Protein AF-A0A946SYR6-F1 (afdb_monomer)

Secondary structure (DSSP, 8-state):
-------GGGG------------SS-HHHHHHHHHHHHT---EE-SS-EE-TT-S-EE-EEEEEETTTTEEEEEE-----

Sequence (80 aa):
MAISKLNLEDFCNDIFSLFAIHTDLDDYRLAYFLNKCLGINLCRKEFDLDFINSKGSFSVFEYIDQSNFLKWSLISNIYN

Foldseek 3Di:
DDDPDPPCVVVPPPDDDDDDDDDPDDQVVVQVVCCVVVVFHWDWDPAFDDDPPDPDGKTWTWTQDPPVRDIDIDIDDDDD

Mean predicted aligned error: 9.47 Å

Radius of gyration: 17.37 Å; Cα contacts (8 Å, |Δi|>4): 83; chains: 1; bounding box: 31×26×58 Å

Structure (mmCIF, N/CA/C/O backbone):
data_AF-A0A946SYR6-F1
#
_entry.id   AF-A0A946SYR6-F1
#
loop_
_atom_site.group_PDB
_atom_site.id
_atom_site.type_symbol
_atom_site.label_atom_id
_atom_site.label_alt_id
_atom_site.label_comp_id
_atom_site.label_asym_id
_atom_site.label_entity_id
_atom_site.label_seq_id
_atom_site.pdbx_PDB_ins_code
_atom_site.Cartn_x
_atom_site.Cartn_y
_atom_site.Cartn_z
_atom_site.occupancy
_atom_site.B_iso_or_equiv
_atom_site.auth_seq_id
_atom_site.auth_comp_id
_atom_site.auth_asym_id
_atom_site.auth_atom_id
_atom_site.pdbx_PDB_model_num
ATOM 1 N N . MET A 1 1 ? 12.335 12.596 45.425 1.00 43.06 1 MET A N 1
ATOM 2 C CA . MET A 1 1 ? 11.390 12.200 44.360 1.00 43.06 1 MET A CA 1
ATOM 3 C C . MET A 1 1 ? 12.135 12.281 43.045 1.00 43.06 1 MET A C 1
ATOM 5 O O . MET A 1 1 ? 12.530 13.374 42.663 1.00 43.06 1 MET A O 1
ATOM 9 N N . ALA A 1 2 ? 12.433 11.140 42.428 1.00 45.91 2 ALA A N 1
ATOM 10 C CA . ALA A 1 2 ? 13.086 11.119 41.126 1.00 45.91 2 ALA A CA 1
ATOM 11 C C . ALA A 1 2 ? 12.048 11.498 40.064 1.00 45.91 2 ALA A C 1
ATOM 13 O O . ALA A 1 2 ? 11.023 10.832 39.934 1.00 45.91 2 ALA A O 1
ATOM 14 N N . ILE A 1 3 ? 12.288 12.599 39.356 1.00 61.34 3 ILE A N 1
ATOM 15 C CA . ILE A 1 3 ? 11.506 12.976 38.181 1.00 61.34 3 ILE A CA 1
ATOM 16 C C . ILE A 1 3 ? 12.091 12.173 37.023 1.00 61.34 3 ILE A C 1
ATOM 18 O O . ILE A 1 3 ? 13.131 12.532 36.473 1.00 61.34 3 ILE A O 1
ATOM 22 N N . SER A 1 4 ? 11.455 11.056 36.686 1.00 62.94 4 SER A N 1
ATOM 23 C CA . SER A 1 4 ? 11.772 10.316 35.468 1.00 62.94 4 SER A CA 1
ATOM 24 C C . SER A 1 4 ? 11.279 11.139 34.281 1.00 62.94 4 SER A C 1
ATOM 26 O O . SER A 1 4 ? 10.082 11.194 34.005 1.00 62.94 4 SER A O 1
ATOM 28 N N . LYS A 1 5 ? 12.192 11.841 33.607 1.00 65.75 5 LYS A N 1
ATOM 29 C CA . LYS A 1 5 ? 11.896 12.520 32.344 1.00 65.75 5 LYS A CA 1
ATOM 30 C C . LYS A 1 5 ? 11.620 11.430 31.305 1.00 65.75 5 LYS A C 1
ATOM 32 O O . LYS A 1 5 ? 12.529 10.682 30.958 1.00 65.75 5 LYS A O 1
ATOM 37 N N . LEU A 1 6 ? 10.367 11.302 30.868 1.00 60.78 6 LEU A N 1
ATOM 38 C CA . LEU A 1 6 ? 9.988 10.425 29.758 1.00 60.78 6 LEU A CA 1
ATOM 39 C C . LEU A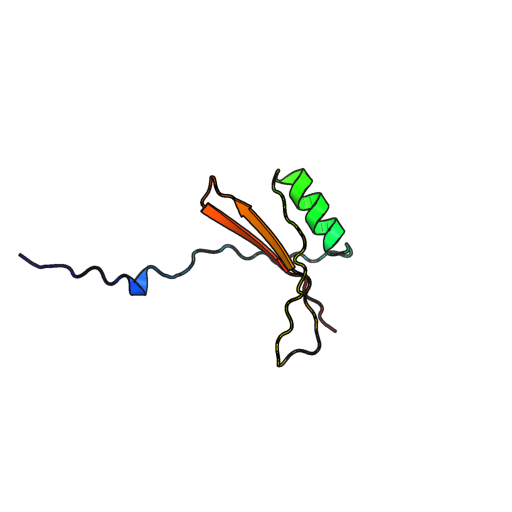 1 6 ? 10.744 10.895 28.512 1.00 60.78 6 LEU A C 1
ATOM 41 O O . LEU A 1 6 ? 10.452 11.967 27.982 1.00 60.78 6 LEU A O 1
ATOM 45 N N . ASN A 1 7 ? 11.753 10.131 28.092 1.00 60.94 7 ASN A N 1
ATOM 46 C CA . ASN A 1 7 ? 12.430 10.370 26.829 1.00 60.94 7 ASN A CA 1
ATOM 47 C C . ASN A 1 7 ? 11.586 9.731 25.720 1.00 60.94 7 ASN A C 1
ATOM 49 O O . ASN A 1 7 ? 11.618 8.518 25.535 1.00 60.94 7 ASN A O 1
ATOM 53 N N . LEU A 1 8 ? 10.758 10.538 25.050 1.00 59.59 8 LEU A N 1
ATOM 54 C CA . LEU A 1 8 ? 9.882 10.068 23.970 1.00 59.59 8 LEU A CA 1
ATOM 55 C C . LEU A 1 8 ? 10.659 9.602 22.728 1.00 59.59 8 LEU A C 1
ATOM 57 O O . LEU A 1 8 ? 10.083 8.920 21.888 1.00 59.59 8 LEU A O 1
ATOM 61 N N . GLU A 1 9 ? 11.946 9.937 22.619 1.00 58.16 9 GLU A N 1
ATOM 62 C CA . GLU A 1 9 ? 12.777 9.596 21.459 1.00 58.16 9 GLU A CA 1
ATOM 63 C C . GLU A 1 9 ? 12.987 8.077 21.307 1.00 58.16 9 GLU A C 1
ATOM 65 O O . GLU A 1 9 ? 13.034 7.589 20.183 1.00 58.16 9 GLU A O 1
ATOM 70 N N . ASP A 1 10 ? 13.002 7.310 22.407 1.00 55.34 10 ASP A N 1
ATOM 71 C CA . ASP A 1 10 ? 13.156 5.841 22.379 1.00 55.34 10 ASP A CA 1
ATOM 72 C C . ASP A 1 10 ? 11.865 5.079 22.008 1.00 55.34 10 ASP A C 1
ATOM 74 O O . ASP A 1 10 ? 11.910 3.883 21.713 1.00 55.34 10 ASP A O 1
ATOM 78 N N . PHE A 1 11 ? 10.701 5.741 22.016 1.00 55.03 11 PHE A N 1
ATOM 79 C CA . PHE A 1 11 ? 9.409 5.103 21.715 1.00 55.03 11 PHE A CA 1
ATOM 80 C C . PHE A 1 11 ? 8.992 5.218 20.245 1.00 55.03 11 PHE A C 1
ATOM 82 O O . PHE A 1 11 ? 8.080 4.513 19.820 1.00 55.03 11 PHE A O 1
ATOM 89 N N . CYS A 1 12 ? 9.663 6.055 19.453 1.00 52.88 12 CYS A N 1
ATOM 90 C CA . CYS A 1 12 ? 9.382 6.237 18.026 1.00 52.88 12 CYS A CA 1
ATOM 91 C C . CYS A 1 12 ? 10.041 5.165 17.138 1.00 52.88 12 CYS A C 1
ATOM 93 O O . CYS A 1 12 ? 10.416 5.442 16.001 1.00 52.88 12 CYS A O 1
ATOM 95 N N . ASN A 1 13 ? 10.193 3.935 17.633 1.00 57.62 13 ASN A N 1
ATOM 96 C CA . ASN A 1 13 ? 10.362 2.800 16.735 1.00 57.62 13 ASN A CA 1
ATOM 97 C C . ASN A 1 13 ? 8.974 2.488 16.187 1.00 57.62 13 ASN A C 1
ATOM 99 O O . ASN A 1 13 ? 8.192 1.826 16.867 1.00 57.62 13 ASN A O 1
ATOM 103 N N . ASP A 1 14 ? 8.648 3.002 14.999 1.00 63.66 14 ASP A N 1
ATOM 104 C CA . ASP A 1 14 ? 7.431 2.612 14.287 1.00 63.66 14 ASP A CA 1
ATOM 105 C C . ASP A 1 14 ? 7.389 1.079 14.225 1.00 63.66 14 ASP A C 1
ATOM 107 O O . ASP A 1 14 ? 8.188 0.439 13.539 1.00 63.66 14 ASP A O 1
ATOM 111 N N . ILE A 1 15 ? 6.499 0.466 15.009 1.00 78.56 15 ILE A N 1
ATOM 112 C CA . ILE A 1 15 ? 6.335 -0.986 15.026 1.00 78.56 15 ILE A CA 1
ATOM 113 C C . ILE A 1 15 ? 5.549 -1.334 13.766 1.00 78.56 15 ILE A C 1
ATOM 115 O O . ILE A 1 15 ? 4.321 -1.268 13.748 1.00 78.56 15 ILE A O 1
ATOM 119 N N . PHE A 1 16 ? 6.257 -1.690 12.698 1.00 83.50 16 PHE A N 1
ATOM 120 C CA . PHE A 1 16 ? 5.648 -2.174 11.465 1.00 83.50 16 PHE A CA 1
ATOM 121 C C . PHE A 1 16 ? 5.974 -3.647 11.236 1.00 83.50 16 PHE A C 1
ATOM 123 O O . PHE A 1 16 ? 7.024 -4.159 11.618 1.00 83.50 16 PHE A O 1
ATOM 130 N N . SER A 1 17 ? 5.046 -4.339 10.582 1.00 88.38 17 SER A N 1
ATOM 131 C CA . SER A 1 17 ? 5.289 -5.668 10.027 1.00 88.38 17 SER A CA 1
ATOM 132 C C . SER A 1 17 ? 5.558 -5.523 8.536 1.00 88.38 17 SER A C 1
ATOM 134 O O . SER A 1 17 ? 4.788 -4.869 7.834 1.00 88.38 17 SER A O 1
ATOM 136 N N . LEU A 1 18 ? 6.646 -6.124 8.055 1.00 90.31 18 LEU A N 1
ATOM 137 C CA . LEU A 1 18 ? 7.016 -6.119 6.643 1.00 90.31 18 LEU A CA 1
ATOM 138 C C . LEU A 1 18 ? 6.895 -7.530 6.074 1.00 90.31 18 LEU A C 1
ATOM 140 O O . LEU A 1 18 ? 7.450 -8.479 6.625 1.00 90.31 18 LEU A O 1
ATOM 144 N N . PHE A 1 19 ? 6.207 -7.648 4.943 1.00 90.38 19 PHE A N 1
ATOM 145 C CA . PHE A 1 19 ? 6.018 -8.909 4.238 1.00 90.38 19 PHE A CA 1
ATOM 146 C C . PHE A 1 19 ? 6.521 -8.773 2.805 1.00 90.38 19 PHE A C 1
ATOM 148 O O . PHE A 1 19 ? 6.169 -7.824 2.108 1.00 90.38 19 PHE A O 1
ATOM 155 N N . ALA A 1 20 ? 7.320 -9.740 2.358 1.00 91.81 20 ALA A N 1
ATOM 156 C CA . ALA A 1 20 ? 7.695 -9.873 0.958 1.00 91.81 20 ALA A CA 1
ATOM 157 C C . ALA A 1 20 ? 6.760 -10.884 0.287 1.00 91.81 20 ALA A C 1
ATOM 159 O O . ALA A 1 20 ? 6.623 -12.013 0.757 1.00 91.81 20 ALA A O 1
ATOM 160 N N . ILE A 1 21 ? 6.122 -10.479 -0.810 1.00 90.75 21 ILE A N 1
ATOM 161 C CA . ILE A 1 21 ? 5.235 -11.334 -1.601 1.00 90.75 21 ILE A CA 1
ATOM 162 C C . ILE A 1 21 ? 5.848 -11.467 -2.990 1.00 90.75 21 ILE A C 1
ATOM 164 O O . ILE A 1 21 ? 6.049 -10.470 -3.678 1.00 90.75 21 ILE A O 1
ATOM 168 N N . HIS A 1 22 ? 6.138 -12.700 -3.396 1.00 91.69 22 HIS A N 1
ATOM 169 C CA . HIS A 1 22 ? 6.559 -13.018 -4.756 1.00 91.69 22 HIS A CA 1
ATOM 170 C C . HIS A 1 22 ? 5.380 -13.630 -5.514 1.00 91.69 22 HIS A C 1
ATOM 172 O O . HIS A 1 22 ? 4.777 -14.598 -5.048 1.00 91.69 22 HIS A O 1
ATOM 178 N N . THR A 1 23 ? 5.015 -13.039 -6.648 1.00 90.38 23 THR A N 1
ATOM 179 C CA . THR A 1 23 ? 3.871 -13.459 -7.462 1.00 90.38 23 THR A CA 1
ATOM 180 C C . THR A 1 23 ? 4.030 -12.965 -8.898 1.00 90.38 23 THR A C 1
ATOM 182 O O . THR A 1 23 ? 4.652 -11.931 -9.120 1.00 90.38 23 THR A O 1
ATOM 185 N N . ASP A 1 24 ? 3.422 -13.677 -9.848 1.00 90.88 24 ASP A N 1
ATOM 186 C CA . ASP A 1 24 ? 3.315 -13.264 -11.256 1.00 90.88 24 ASP A CA 1
ATOM 187 C C . ASP A 1 24 ? 2.127 -12.315 -11.510 1.00 90.88 24 ASP A C 1
ATOM 189 O O . ASP A 1 24 ? 1.838 -11.948 -12.649 1.00 90.88 24 ASP A O 1
ATOM 193 N N . LEU A 1 25 ? 1.367 -11.965 -10.466 1.00 92.25 25 LEU A N 1
ATOM 194 C CA . LEU A 1 25 ? 0.246 -11.038 -10.575 1.00 92.25 25 LEU A CA 1
ATOM 195 C C . LEU A 1 25 ? 0.731 -9.594 -10.708 1.00 92.25 25 LEU A C 1
ATOM 197 O O . LEU A 1 25 ? 1.610 -9.158 -9.967 1.00 92.25 25 LEU A O 1
ATOM 201 N N . ASP A 1 26 ? 0.050 -8.831 -11.564 1.00 90.88 26 ASP A N 1
ATOM 202 C CA . ASP A 1 26 ? 0.172 -7.376 -11.575 1.00 90.88 26 ASP A CA 1
ATOM 203 C C . ASP A 1 26 ? -0.164 -6.788 -10.188 1.00 90.88 26 ASP A C 1
ATOM 205 O O . ASP A 1 26 ? -1.055 -7.268 -9.473 1.00 90.88 26 ASP A O 1
ATOM 209 N N . ASP A 1 27 ? 0.497 -5.689 -9.846 1.00 90.81 27 ASP A N 1
ATOM 210 C CA . ASP A 1 27 ? 0.342 -4.918 -8.609 1.00 90.81 27 ASP A CA 1
ATOM 211 C C . ASP A 1 27 ? -1.129 -4.598 -8.256 1.00 90.81 27 ASP A C 1
ATOM 213 O O . ASP A 1 27 ? -1.582 -4.868 -7.138 1.00 90.81 27 ASP A O 1
ATOM 217 N N . TYR A 1 28 ? -1.918 -4.110 -9.219 1.00 92.50 28 TYR A N 1
ATOM 218 C CA . TYR A 1 28 ? -3.331 -3.776 -9.013 1.00 92.50 28 TYR A CA 1
ATOM 219 C C . TYR A 1 28 ? -4.203 -5.012 -8.757 1.00 92.50 28 TYR A C 1
ATOM 221 O O . TYR A 1 28 ? -5.190 -4.935 -8.020 1.00 92.50 28 TYR A O 1
ATOM 229 N N . ARG A 1 29 ? -3.850 -6.169 -9.339 1.00 95.25 29 ARG A N 1
ATOM 230 C CA . ARG A 1 29 ? -4.569 -7.430 -9.101 1.00 95.25 29 ARG A CA 1
ATOM 231 C C . ARG A 1 29 ? -4.298 -7.930 -7.696 1.00 95.25 29 ARG A C 1
ATOM 233 O O . ARG A 1 29 ? -5.234 -8.342 -7.011 1.00 95.25 29 ARG A O 1
ATOM 240 N N . LEU A 1 30 ? -3.042 -7.865 -7.257 1.00 94.94 30 LEU A N 1
ATOM 241 C CA . LEU A 1 30 ? -2.670 -8.232 -5.897 1.00 94.94 30 LEU A CA 1
ATOM 242 C C . LEU A 1 30 ? -3.405 -7.354 -4.875 1.00 94.94 30 LEU A C 1
ATOM 244 O O . LEU A 1 30 ? -4.022 -7.889 -3.954 1.00 94.94 30 LEU A O 1
ATOM 248 N N . ALA A 1 31 ? -3.430 -6.032 -5.082 1.00 95.44 31 ALA A N 1
ATOM 249 C CA . ALA A 1 31 ? -4.187 -5.108 -4.237 1.00 95.44 31 ALA A CA 1
ATOM 250 C C . ALA A 1 31 ? -5.685 -5.465 -4.184 1.00 95.44 31 ALA A C 1
ATOM 252 O O . ALA A 1 31 ? -6.270 -5.529 -3.103 1.00 95.44 31 ALA A O 1
ATOM 253 N N . TYR A 1 32 ? -6.300 -5.775 -5.332 1.00 96.50 32 TYR A N 1
ATOM 254 C CA . TYR A 1 32 ? -7.705 -6.186 -5.400 1.00 96.50 32 TYR A CA 1
ATOM 255 C C . TYR A 1 32 ? -7.993 -7.453 -4.581 1.00 96.50 32 TYR A C 1
ATOM 257 O O . TYR A 1 32 ? -8.959 -7.496 -3.813 1.00 96.50 32 TYR A O 1
ATOM 265 N N . PHE A 1 33 ? -7.160 -8.489 -4.714 1.00 96.75 33 PHE A N 1
ATOM 266 C CA . PHE A 1 33 ? -7.346 -9.725 -3.955 1.00 96.75 33 PHE A CA 1
ATOM 267 C C . PHE A 1 33 ? -7.109 -9.528 -2.457 1.00 96.75 33 PHE A C 1
ATOM 269 O O . PHE A 1 33 ? -7.882 -10.058 -1.661 1.00 96.75 33 PHE A O 1
ATOM 276 N N . LEU A 1 34 ? -6.112 -8.730 -2.064 1.00 95.75 34 LEU A N 1
ATOM 277 C CA . LEU A 1 34 ? -5.880 -8.385 -0.658 1.00 95.75 34 LEU A CA 1
ATOM 278 C C . LEU A 1 34 ? -7.083 -7.659 -0.055 1.00 95.75 34 LEU A C 1
ATOM 280 O O . LEU A 1 34 ? -7.555 -8.056 1.009 1.00 95.75 34 LEU A O 1
ATOM 284 N N . ASN A 1 35 ? -7.637 -6.673 -0.767 1.00 97.00 35 ASN A N 1
ATOM 285 C CA . ASN A 1 35 ? -8.846 -5.965 -0.344 1.00 97.00 35 ASN A CA 1
ATOM 286 C C . ASN A 1 35 ? -10.004 -6.935 -0.103 1.00 97.00 35 ASN A C 1
ATOM 288 O O . ASN A 1 35 ? -10.655 -6.892 0.939 1.00 97.00 35 ASN A O 1
ATOM 292 N N . LYS A 1 36 ? -10.220 -7.867 -1.037 1.00 96.75 36 LYS A N 1
ATOM 293 C CA . LYS A 1 36 ? -11.295 -8.857 -0.942 1.00 96.75 36 LYS A CA 1
ATOM 294 C C . LYS A 1 36 ? -11.097 -9.850 0.208 1.00 96.75 36 LYS A C 1
ATOM 296 O O . LYS A 1 36 ? -12.068 -10.188 0.877 1.00 96.75 36 LYS A O 1
ATOM 301 N N . CYS A 1 37 ? -9.877 -10.340 0.417 1.00 96.31 37 CYS A N 1
ATOM 302 C CA . CYS A 1 37 ? -9.590 -11.371 1.416 1.00 96.31 37 CYS A CA 1
ATOM 303 C C . CYS A 1 37 ? -9.505 -10.819 2.845 1.00 96.31 37 CYS A C 1
ATOM 305 O O . CYS A 1 37 ? -9.892 -11.515 3.779 1.00 96.31 37 CYS A O 1
ATOM 307 N N . LEU A 1 38 ? -8.996 -9.595 3.017 1.00 93.69 38 LEU A N 1
ATOM 308 C CA . LEU A 1 38 ? -8.771 -8.981 4.330 1.00 93.69 38 LEU A CA 1
ATOM 309 C C . LEU A 1 38 ? -9.864 -7.977 4.725 1.00 93.69 38 LEU A C 1
ATOM 311 O O . LEU A 1 38 ? -9.884 -7.528 5.865 1.00 93.69 38 LEU A O 1
ATOM 315 N N . GLY A 1 39 ? -10.763 -7.611 3.804 1.00 94.38 39 GLY A N 1
ATOM 316 C CA . GLY A 1 39 ? -11.788 -6.594 4.055 1.00 94.38 39 GLY A CA 1
ATOM 317 C C . GLY A 1 39 ? -11.221 -5.177 4.196 1.00 94.38 39 GLY A C 1
ATOM 318 O O . GLY A 1 39 ? -11.815 -4.347 4.878 1.00 94.38 39 GLY A O 1
ATOM 319 N N . ILE A 1 40 ? -10.072 -4.906 3.570 1.00 95.12 40 ILE A N 1
ATOM 320 C CA . ILE A 1 40 ? -9.405 -3.594 3.546 1.00 95.12 40 ILE A CA 1
ATOM 321 C C . ILE A 1 40 ? -9.630 -2.889 2.200 1.00 95.12 40 ILE A C 1
ATOM 323 O O . ILE A 1 40 ? -10.212 -3.465 1.280 1.00 95.12 40 ILE A O 1
ATOM 327 N N . ASN A 1 41 ? -9.156 -1.646 2.060 1.00 95.81 41 ASN A N 1
ATOM 328 C CA . ASN A 1 41 ? -9.323 -0.871 0.827 1.00 95.81 41 ASN A CA 1
ATOM 329 C C . ASN A 1 41 ? -8.033 -0.167 0.372 1.00 95.81 41 ASN A C 1
ATOM 331 O O . ASN A 1 41 ? -7.938 1.058 0.40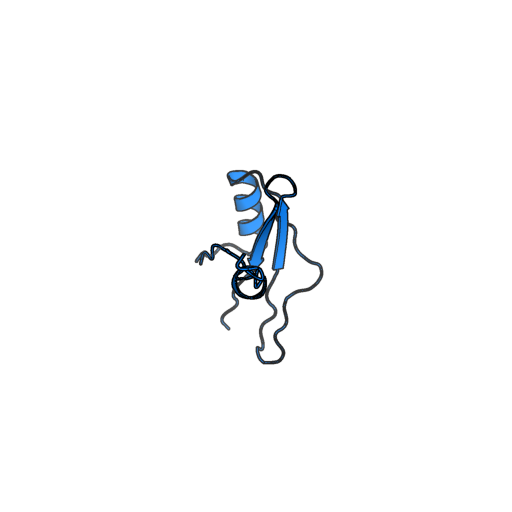2 1.00 95.81 41 ASN A O 1
ATOM 335 N N . LEU A 1 42 ? -7.031 -0.944 -0.045 1.00 96.25 42 LEU A N 1
ATOM 336 C CA . LEU A 1 42 ? -5.828 -0.451 -0.718 1.00 96.25 42 LEU A CA 1
ATOM 337 C C . LEU A 1 42 ? -6.212 0.260 -2.019 1.00 96.25 42 LEU A C 1
ATOM 339 O O . LEU A 1 42 ? -6.793 -0.353 -2.918 1.00 96.25 42 LEU A O 1
ATOM 343 N N . C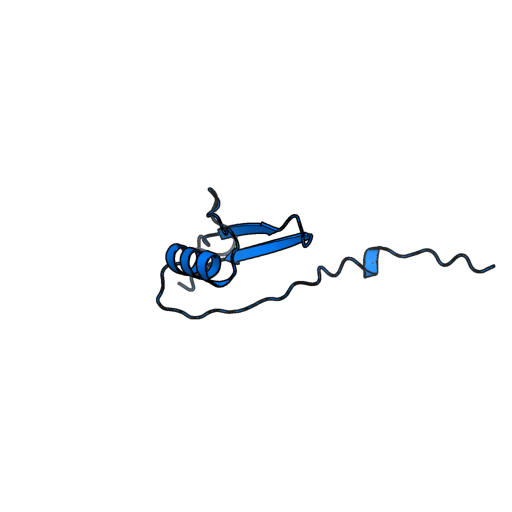YS A 1 43 ? -5.855 1.539 -2.126 1.00 94.38 43 CYS A N 1
ATOM 344 C CA . CYS A 1 43 ? -6.069 2.361 -3.315 1.00 94.38 43 CYS A CA 1
ATOM 345 C C . CYS A 1 43 ? -4.733 2.827 -3.894 1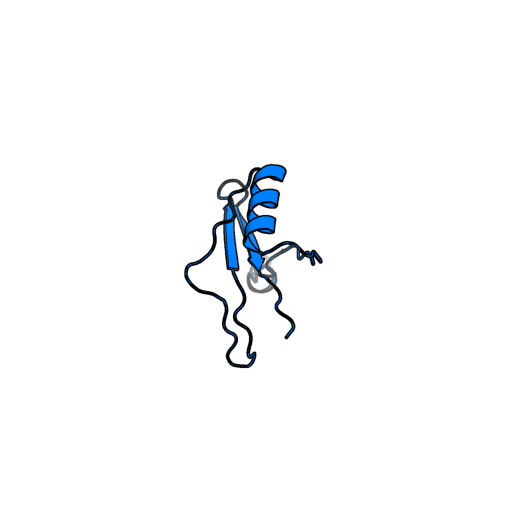.00 94.38 43 CYS A C 1
ATOM 347 O O . CYS A 1 43 ? -3.834 3.214 -3.144 1.00 94.38 43 CYS A O 1
ATOM 349 N N . ARG A 1 44 ? -4.618 2.819 -5.229 1.00 93.69 44 ARG A N 1
ATOM 350 C CA . ARG A 1 44 ? -3.418 3.298 -5.924 1.00 93.69 44 ARG A CA 1
ATOM 351 C C . ARG A 1 44 ? -3.245 4.801 -5.711 1.00 93.69 44 ARG A C 1
ATOM 353 O O . ARG A 1 44 ? -4.212 5.554 -5.820 1.00 93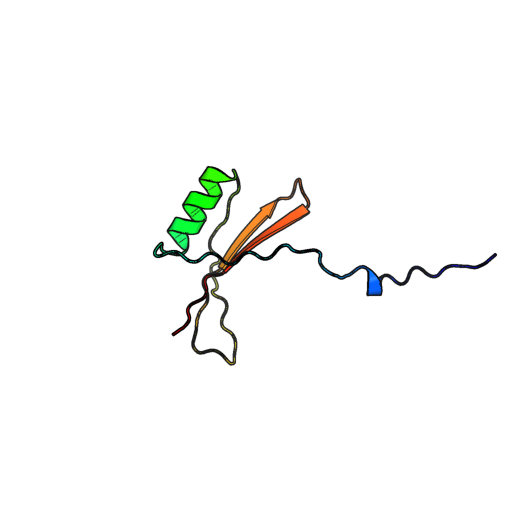.69 44 ARG A O 1
ATOM 360 N N . LYS A 1 45 ? -2.020 5.229 -5.414 1.00 91.75 45 LYS A N 1
ATOM 361 C CA . LYS A 1 45 ? -1.647 6.645 -5.380 1.00 91.75 45 LYS A CA 1
ATOM 362 C C . LYS A 1 45 ? -1.451 7.187 -6.789 1.00 91.75 45 LYS A C 1
ATOM 364 O O . LYS A 1 45 ? -1.080 6.459 -7.700 1.00 91.75 45 LYS A O 1
ATOM 369 N N . GLU A 1 46 ? -1.697 8.484 -6.948 1.00 84.56 46 GLU A N 1
ATOM 370 C CA . GLU A 1 46 ? -1.459 9.184 -8.218 1.00 84.56 46 GLU A CA 1
ATOM 371 C C . GLU A 1 46 ? 0.030 9.342 -8.533 1.00 84.56 46 GLU A C 1
ATOM 373 O O . GLU A 1 46 ? 0.396 9.528 -9.690 1.00 84.56 46 GLU A O 1
ATOM 378 N N . PHE A 1 47 ? 0.878 9.265 -7.507 1.00 80.31 47 PHE A N 1
ATOM 379 C CA . PHE A 1 47 ? 2.322 9.278 -7.649 1.00 80.31 47 PHE A CA 1
ATOM 380 C C . PHE A 1 47 ? 2.883 7.885 -7.378 1.00 80.31 47 PHE A C 1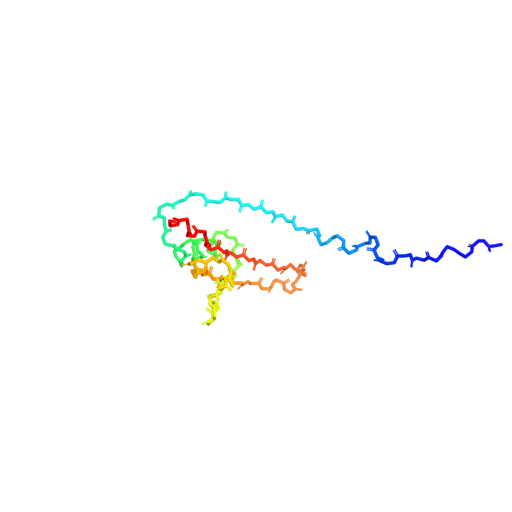
ATOM 382 O O . PHE A 1 47 ? 2.466 7.198 -6.441 1.00 80.31 47 PHE A O 1
ATOM 389 N N . ASP A 1 48 ? 3.861 7.511 -8.187 1.00 81.25 48 ASP A N 1
ATOM 390 C CA . ASP A 1 48 ? 4.714 6.366 -7.930 1.00 81.25 48 ASP A CA 1
ATOM 391 C C . ASP A 1 48 ? 5.945 6.842 -7.131 1.00 81.25 48 ASP A C 1
ATOM 393 O O . ASP A 1 48 ? 6.305 8.025 -7.135 1.00 81.25 48 ASP A O 1
ATOM 397 N N . LEU A 1 49 ? 6.557 5.941 -6.361 1.00 79.25 49 LEU A N 1
ATOM 398 C CA . LEU A 1 49 ? 7.786 6.247 -5.633 1.00 79.25 49 LEU A CA 1
ATOM 399 C C . LEU A 1 49 ? 8.959 6.194 -6.609 1.00 79.25 49 LEU A C 1
ATOM 401 O O . LEU A 1 49 ? 9.342 5.117 -7.059 1.00 79.25 49 LEU A O 1
ATOM 405 N N . ASP A 1 50 ? 9.557 7.351 -6.874 1.00 70.00 50 ASP A N 1
ATOM 406 C CA . ASP A 1 50 ? 10.792 7.468 -7.640 1.00 70.00 50 ASP A CA 1
ATOM 407 C C . ASP A 1 50 ? 11.944 7.746 -6.665 1.00 70.00 50 ASP A C 1
ATOM 409 O O . ASP A 1 50 ? 12.025 8.822 -6.064 1.00 70.00 50 ASP A O 1
ATOM 413 N N . PHE A 1 51 ? 12.858 6.790 -6.475 1.00 68.81 51 PHE A N 1
ATOM 414 C CA . PHE A 1 51 ? 14.076 7.094 -5.722 1.00 68.81 51 PHE A CA 1
ATOM 415 C C . PHE A 1 51 ? 15.091 7.744 -6.656 1.00 68.81 51 PHE A C 1
ATOM 417 O O . PHE A 1 51 ? 15.419 7.197 -7.706 1.00 68.81 51 PHE A O 1
ATOM 424 N N . ILE A 1 52 ? 15.656 8.875 -6.223 1.00 62.88 52 ILE A N 1
ATOM 425 C CA . ILE A 1 52 ? 16.646 9.683 -6.963 1.00 62.88 52 ILE A CA 1
ATOM 426 C C . ILE A 1 52 ? 17.824 8.831 -7.485 1.00 62.88 52 ILE A C 1
ATOM 428 O O . ILE A 1 52 ? 18.422 9.149 -8.511 1.00 62.88 52 ILE A O 1
ATOM 432 N N . ASN A 1 53 ? 18.125 7.714 -6.813 1.00 61.44 53 ASN A N 1
ATOM 433 C CA . ASN A 1 53 ? 19.237 6.819 -7.134 1.00 61.44 53 ASN A CA 1
ATOM 434 C C . ASN A 1 53 ? 18.817 5.484 -7.785 1.00 61.44 53 ASN A C 1
ATOM 436 O O . ASN A 1 53 ? 19.686 4.658 -8.060 1.00 61.44 53 ASN A O 1
ATOM 440 N N . SER A 1 54 ? 17.527 5.246 -8.043 1.00 61.16 54 SER A N 1
ATOM 441 C CA . SER A 1 54 ? 17.036 4.027 -8.702 1.00 61.16 54 SER A CA 1
ATOM 442 C C . SER A 1 54 ? 16.318 4.366 -10.004 1.00 61.16 54 SER A C 1
ATOM 444 O O . SER A 1 54 ? 15.467 5.245 -10.029 1.00 61.16 54 SER A O 1
ATOM 446 N N . LYS A 1 55 ? 16.592 3.630 -11.084 1.00 59.75 55 LYS A N 1
ATOM 447 C CA . LYS A 1 55 ? 15.902 3.796 -12.379 1.00 59.75 55 LYS A CA 1
ATOM 448 C C . LYS A 1 55 ? 14.487 3.185 -12.409 1.00 59.75 55 LYS A C 1
ATOM 450 O O . LYS A 1 55 ? 13.986 2.889 -13.490 1.00 59.75 55 LYS A O 1
ATOM 455 N N . GLY A 1 56 ? 13.885 2.930 -11.249 1.00 61.34 56 GLY A N 1
ATOM 456 C CA . GLY A 1 56 ? 12.590 2.269 -11.118 1.00 61.34 56 GLY A CA 1
ATOM 457 C C . GLY A 1 56 ? 11.545 3.212 -10.534 1.00 61.34 56 GLY A C 1
ATOM 458 O O . GLY A 1 56 ? 11.834 3.913 -9.568 1.00 61.34 56 GLY A O 1
ATOM 459 N N . SER A 1 57 ? 10.353 3.199 -11.128 1.00 71.69 57 SE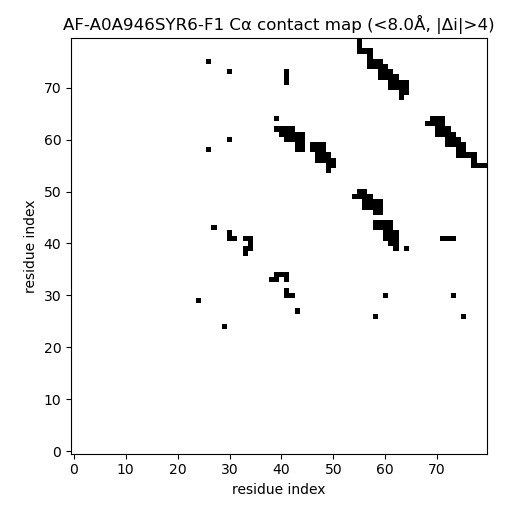R A N 1
ATOM 460 C CA . SER A 1 57 ? 9.145 3.807 -10.577 1.00 71.69 57 SER A CA 1
ATOM 461 C C . SER A 1 57 ? 8.300 2.744 -9.872 1.00 71.69 57 SER A C 1
ATOM 463 O O . SER A 1 57 ? 7.833 1.795 -10.504 1.00 71.69 57 SER A O 1
ATOM 465 N N . PHE A 1 58 ? 8.154 2.849 -8.553 1.00 85.81 58 PHE A N 1
ATOM 466 C CA . PHE A 1 58 ? 7.482 1.830 -7.748 1.00 85.81 58 PHE A CA 1
ATOM 467 C C . PHE A 1 58 ? 6.026 2.214 -7.489 1.00 85.81 58 PHE A C 1
ATOM 469 O O . PHE A 1 58 ? 5.741 3.228 -6.849 1.00 85.81 58 PHE A O 1
ATOM 476 N N . SER A 1 59 ? 5.095 1.378 -7.944 1.00 88.62 59 SER A N 1
ATOM 477 C CA . SER A 1 59 ? 3.665 1.594 -7.726 1.00 88.62 59 SER A CA 1
ATOM 478 C C . SER A 1 59 ? 3.308 1.485 -6.245 1.00 88.62 59 SER A C 1
ATOM 480 O O . SER A 1 59 ? 3.647 0.493 -5.590 1.00 88.62 59 SER A O 1
ATOM 482 N N . VAL A 1 60 ? 2.561 2.463 -5.732 1.00 92.44 60 VAL A N 1
ATOM 483 C CA . VAL A 1 60 ? 2.158 2.511 -4.321 1.00 92.44 60 VAL A CA 1
ATOM 484 C C . VAL A 1 60 ? 0.648 2.403 -4.179 1.00 92.44 60 VAL A C 1
ATOM 486 O O . VAL A 1 60 ? -0.108 3.182 -4.761 1.00 92.44 60 VAL A O 1
ATOM 489 N N . PHE A 1 61 ? 0.211 1.473 -3.335 1.00 94.69 61 PHE A N 1
ATOM 490 C CA . PHE A 1 61 ? -1.162 1.388 -2.858 1.00 94.69 61 PHE A CA 1
ATOM 491 C C . PHE A 1 61 ? -1.180 1.595 -1.349 1.00 94.69 61 PHE A C 1
ATOM 493 O O . PHE A 1 61 ? -0.398 0.978 -0.626 1.00 94.69 61 PHE A O 1
ATOM 500 N N . GLU A 1 62 ? -2.089 2.435 -0.861 1.00 95.38 62 GLU A N 1
ATOM 501 C CA . GLU A 1 62 ? -2.226 2.695 0.572 1.00 95.38 62 GLU A CA 1
ATOM 502 C C . GLU A 1 62 ? -3.665 2.537 1.041 1.00 95.38 62 GLU A C 1
ATOM 504 O O . GLU A 1 62 ? -4.621 2.787 0.304 1.00 95.38 62 GLU A O 1
ATOM 509 N N . TYR A 1 63 ? -3.797 2.165 2.309 1.00 95.56 63 TYR A N 1
ATOM 510 C CA . TYR A 1 63 ? -5.047 2.189 3.047 1.00 95.56 63 TYR A CA 1
ATOM 511 C C . TYR A 1 63 ? -4.776 2.608 4.490 1.00 95.56 63 TYR A C 1
ATOM 513 O O . TYR A 1 63 ? -3.844 2.112 5.124 1.00 95.56 63 TYR A O 1
ATOM 521 N N . ILE A 1 64 ? -5.586 3.530 5.004 1.00 94.38 64 ILE A N 1
ATOM 522 C CA . ILE A 1 64 ? -5.532 3.956 6.402 1.00 94.38 64 ILE A CA 1
ATOM 523 C C . ILE A 1 64 ? -6.729 3.336 7.107 1.00 94.38 64 ILE A C 1
ATOM 525 O O . ILE A 1 64 ? -7.875 3.710 6.854 1.00 94.38 64 ILE A O 1
ATOM 529 N N . ASP A 1 65 ? -6.444 2.406 8.005 1.00 92.06 65 ASP A N 1
ATOM 530 C CA . ASP A 1 65 ? -7.428 1.858 8.920 1.00 92.06 65 ASP A CA 1
ATOM 531 C C . ASP A 1 65 ? -7.525 2.782 10.137 1.00 92.06 65 ASP A C 1
ATOM 533 O O . ASP A 1 65 ? -6.704 2.738 11.055 1.00 92.06 65 ASP A O 1
ATOM 537 N N . GLN A 1 66 ? -8.532 3.652 10.127 1.00 90.44 66 GLN A N 1
ATOM 538 C CA . GLN A 1 66 ? -8.780 4.591 11.221 1.00 90.44 66 GLN A CA 1
ATOM 539 C C . GLN A 1 66 ? -9.217 3.895 12.515 1.00 90.44 66 GLN A C 1
ATOM 541 O O . GLN A 1 66 ? -9.026 4.456 13.589 1.00 90.44 66 GLN A O 1
ATOM 546 N N . SER A 1 67 ? -9.806 2.699 12.434 1.00 89.44 67 SER A N 1
ATOM 547 C CA . SER A 1 67 ? -10.297 1.974 13.608 1.00 89.44 67 SER A CA 1
ATOM 548 C C . SER A 1 67 ? -9.155 1.357 14.405 1.00 89.44 67 SER A C 1
ATOM 550 O O . SER A 1 67 ? -9.170 1.405 15.632 1.00 89.44 67 SER A O 1
ATOM 552 N N . ASN A 1 68 ? -8.152 0.820 13.709 1.00 86.56 68 ASN A N 1
ATOM 553 C CA . ASN A 1 68 ? -6.980 0.204 14.332 1.00 86.56 68 ASN A CA 1
ATOM 554 C C . ASN A 1 68 ? -5.754 1.128 14.372 1.00 86.56 68 ASN A C 1
ATOM 556 O O . ASN A 1 68 ? -4.708 0.724 14.874 1.00 86.56 68 ASN A O 1
ATOM 560 N N . PHE A 1 69 ? -5.871 2.355 13.852 1.00 86.69 69 PHE A N 1
ATOM 561 C CA . PHE A 1 69 ? -4.760 3.297 13.678 1.00 86.69 69 PHE A CA 1
ATOM 562 C C . PHE A 1 69 ? -3.582 2.684 12.898 1.00 86.69 69 PHE A C 1
ATOM 564 O O . PHE A 1 69 ? -2.418 2.950 13.191 1.00 86.69 69 PHE A O 1
ATOM 571 N N . LEU A 1 70 ? -3.889 1.858 11.891 1.00 89.69 70 LEU A N 1
ATOM 572 C CA . LEU A 1 70 ? -2.893 1.169 11.070 1.00 89.69 70 LEU A CA 1
ATOM 573 C C . LEU A 1 70 ? -2.793 1.795 9.683 1.00 89.69 70 LEU A C 1
ATOM 575 O O . LEU A 1 70 ? -3.796 2.100 9.033 1.00 89.69 70 LEU A O 1
ATOM 579 N N . LYS A 1 71 ? -1.559 1.911 9.191 1.00 91.44 71 LYS A N 1
ATOM 580 C CA . LYS A 1 71 ? -1.275 2.252 7.800 1.00 91.44 71 LYS A CA 1
ATOM 581 C C . LYS A 1 71 ? -0.841 0.998 7.052 1.00 91.44 71 LYS A C 1
ATOM 583 O O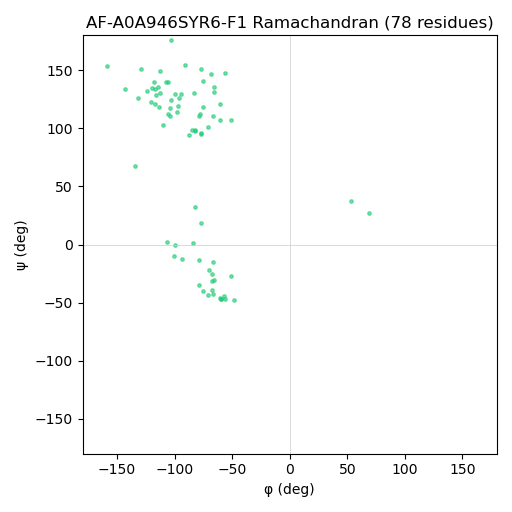 . LYS A 1 71 ? 0.210 0.430 7.334 1.00 91.44 71 LYS A O 1
ATOM 588 N N . TRP A 1 72 ? -1.621 0.613 6.053 1.00 94.12 72 TRP A N 1
ATOM 589 C CA . TRP A 1 72 ? -1.272 -0.442 5.113 1.00 94.12 72 TRP A CA 1
ATOM 590 C C . TRP A 1 72 ? -0.631 0.185 3.882 1.00 94.12 72 TRP A C 1
ATOM 592 O O . TRP A 1 72 ? -1.175 1.132 3.313 1.00 94.12 72 TRP A O 1
ATOM 602 N N . SER A 1 73 ? 0.525 -0.337 3.482 1.00 92.69 73 SER A N 1
ATOM 603 C CA . SER A 1 73 ? 1.230 0.086 2.271 1.00 92.69 73 SER A CA 1
ATOM 604 C C . SER A 1 73 ? 1.636 -1.149 1.479 1.00 92.69 73 SER A C 1
ATOM 606 O O . SER A 1 73 ? 2.285 -2.043 2.018 1.00 92.69 73 SER A O 1
ATOM 608 N N . LEU A 1 74 ? 1.247 -1.197 0.209 1.00 93.69 74 LEU A N 1
ATOM 609 C CA . LEU A 1 74 ? 1.698 -2.192 -0.754 1.00 93.69 74 LEU A CA 1
ATOM 610 C C . LEU A 1 74 ? 2.523 -1.465 -1.810 1.00 93.69 74 LEU A C 1
ATOM 612 O O . LEU A 1 74 ? 2.017 -0.584 -2.504 1.00 93.69 74 LEU A O 1
ATOM 616 N N . ILE A 1 75 ? 3.795 -1.833 -1.903 1.00 91.25 75 ILE A N 1
ATOM 617 C CA . ILE A 1 75 ? 4.767 -1.222 -2.805 1.00 91.25 75 ILE A CA 1
ATOM 618 C C . ILE 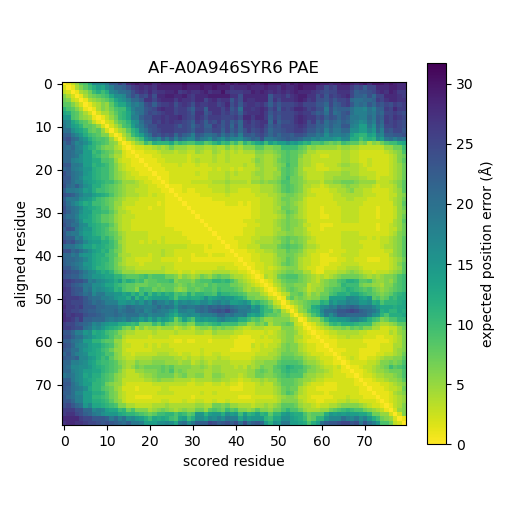A 1 75 ? 5.270 -2.338 -3.712 1.00 91.25 75 ILE A C 1
ATOM 620 O O . ILE A 1 75 ? 5.746 -3.362 -3.214 1.00 91.25 75 ILE A O 1
ATOM 624 N N . SER A 1 76 ? 5.122 -2.178 -5.027 1.00 88.50 76 SER A N 1
ATOM 625 C CA . SER A 1 76 ? 5.717 -3.138 -5.958 1.00 88.50 76 SER A CA 1
ATOM 626 C C . SER A 1 76 ? 7.232 -3.013 -5.909 1.00 88.50 76 SER A C 1
ATOM 628 O O . SER A 1 76 ? 7.764 -1.932 -5.683 1.00 88.50 76 SER A O 1
ATOM 630 N N . ASN A 1 77 ? 7.938 -4.122 -6.101 1.00 80.50 77 ASN A N 1
ATOM 631 C CA . ASN A 1 77 ? 9.379 -4.101 -6.293 1.00 80.50 77 ASN A CA 1
ATOM 632 C C . ASN A 1 77 ? 9.665 -4.484 -7.742 1.00 80.50 77 ASN A C 1
ATOM 634 O O . ASN A 1 77 ? 9.592 -5.656 -8.104 1.00 80.50 77 ASN A O 1
ATOM 638 N N . ILE A 1 78 ? 9.970 -3.491 -8.568 1.00 67.81 78 ILE A N 1
ATOM 639 C CA . ILE A 1 78 ? 10.502 -3.711 -9.909 1.00 67.81 78 ILE A CA 1
ATOM 640 C C . ILE A 1 78 ? 12.022 -3.810 -9.807 1.00 67.81 78 ILE A C 1
ATOM 642 O O . ILE A 1 78 ? 12.740 -2.812 -9.807 1.00 67.81 78 ILE A O 1
ATOM 646 N N . TYR A 1 79 ? 12.512 -5.041 -9.701 1.00 55.66 79 TYR A N 1
ATOM 647 C CA . TYR A 1 79 ? 13.908 -5.322 -9.998 1.00 55.66 79 TYR A CA 1
ATOM 648 C C . TYR A 1 79 ? 14.032 -5.384 -11.523 1.00 55.66 79 TYR A C 1
ATOM 650 O O . TYR A 1 79 ? 13.460 -6.281 -12.142 1.00 55.66 79 TYR A O 1
ATOM 658 N N . ASN A 1 80 ? 14.701 -4.397 -12.118 1.00 43.41 80 ASN A N 1
ATOM 659 C CA . ASN A 1 80 ? 15.005 -4.351 -13.549 1.00 43.41 80 ASN A CA 1
ATOM 660 C C . ASN A 1 80 ? 16.498 -4.596 -13.756 1.00 43.41 80 ASN A C 1
ATOM 662 O O . ASN A 1 80 ? 17.286 -3.921 -13.050 1.00 43.41 80 ASN A O 1
#

Nearest PDB structures (foldseek):
  2kx6-assembly1_A  TM=4.516E-01  e=5.733E-01  Halorhodospira halophila
  1xfq-assembly1_A  TM=3.886E-01  e=1.143E+00  Halorhodospira halophila
  7av6-assembly1_A-2  TM=3.632E-01  e=2.751E+00  Halorhodospira halophila
  8guo-assembly1_B  TM=3.163E-01  e=1.773E+00  Staphylococcus aureus subsp. aureus NCTC 8325
  6zj3-assembly1_L4  TM=2.964E-01  e=7.992E+00  Euglena gracilis

Solvent-accessible surface area (backbone atoms only — not comparable to full-atom values): 5437 Å² total; per-residue (Å²): 134,86,82,80,75,82,67,65,77,81,66,70,64,80,88,73,88,87,83,91,83,87,73,94,65,55,69,70,57,51,40,52,51,49,21,69,76,72,76,51,67,56,40,76,51,97,59,55,52,68,48,98,89,47,102,43,74,27,52,36,26,42,29,76,40,79,90,77,73,41,79,49,75,50,67,52,82,75,87,128

pLDDT: mean 81.24, std 15.72, range [43.06, 97.0]